Protein AF-A0A450U2E2-F1 (afdb_monomer)

Radius of gyration: 23.71 Å; Cα contacts (8 Å, |Δi|>4): 111; chains: 1; bounding box: 61×44×60 Å

Solvent-accessible surface area (backbone atoms only — not comparable to full-atom values): 7840 Å² total; per-residue (Å²): 134,85,82,80,79,75,80,83,48,74,66,57,53,51,51,50,52,52,51,49,54,50,53,49,55,53,48,54,52,51,51,53,52,51,46,67,76,30,50,72,60,48,52,54,49,53,47,52,54,50,57,71,46,46,55,56,56,30,52,67,32,91,90,59,65,45,69,70,74,47,77,44,69,62,50,64,53,70,48,97,86,44,73,50,75,42,52,31,39,38,32,31,99,58,39,41,50,78,44,82,79,65,100,73,85,50,73,67,57,53,57,54,47,53,62,47,58,78,41,40,46,76,66,40,60,96,50,50,87,40,49,111

pLDDT: mean 87.14, std 10.25, range [43.47, 97.69]

Nearest PDB structures (foldseek):
  6p4o-assembly2_D  TM=6.271E-01  e=3.013E-01  Sulfurisphaera tokodaii str. 7
  7bdv-assembly1_B  TM=5.697E-01  e=3.206E-01  Sulfobacillus thermosulfidooxidans
  4r5q-assembly1_A  TM=5.852E-01  e=4.660E-01  Pyrobaculum calidifontis JCM 11548
  8gh6-assembly1_A  TM=5.357E-01  e=8.164E-01  Bombyx mori
  8ibx-assembly1_C  TM=5.579E-01  e=9.248E-01  Bombyx mori

Organism: NCBI:txid2126338

Sequence (132 aa):
MSVISQEPTPESVWAFMQETALQMRETDRRLKKAEDLFTSQWGRLVESLVEGALVSLFQDHPDYRISVQRTIRRVKGCHGGHNYEFDILVVDGEELVIVEVKTTLRSDDVTKFLGKLEKCKLWMPEYASRRI

InterPro domains:
  IPR011335 Restriction endonuclease type II-like [SSF52980] (18-130)

Mean predicted aligned error: 11.06 Å

Foldseek 3Di:
DDDPPDDDDPVNVVVVVVVVVVVVVVVVVVVVVVCVVCVVVVQVVQLVVCVVCVCCCQCVPPPHHANFPDKDAFDWDADPNDIDTFGIWTDGPQAIDTDDDDPDDDPVVVVVVVVCVVCVCVGPVVCVRHHD

Secondary structure (DSSP, 8-state):
-----PPPPHHHHHHHHHHHHHHHHHHHHHHHHHHHHTHHHHHHHHHHHHHHHHHHHHHS-SS------EEEEEEEEEETTEEEEEEEEEE-SSBEEEE---SS--HHHHHHHHHHHTTHHHH-GGGTTSB-

Structure (mmCIF, N/CA/C/O backbone):
data_AF-A0A450U2E2-F1
#
_entry.id   AF-A0A450U2E2-F1
#
loop_
_atom_site.group_PDB
_atom_site.id
_atom_site.type_symbol
_atom_site.label_atom_id
_atom_site.label_alt_id
_atom_site.label_comp_id
_atom_site.label_asym_id
_atom_site.label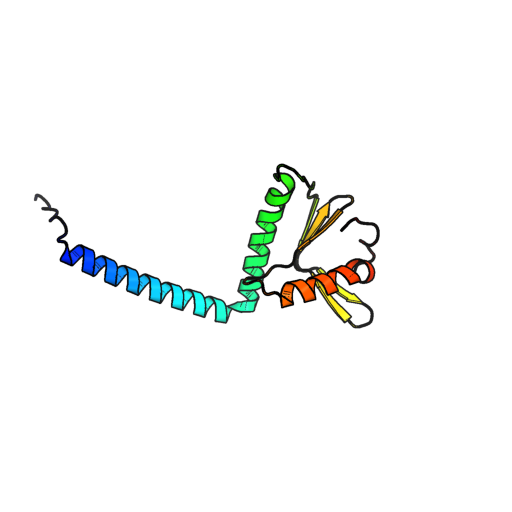_entity_id
_atom_site.label_seq_id
_atom_site.pdbx_PDB_ins_code
_atom_site.Cartn_x
_atom_site.Cartn_y
_atom_site.Cartn_z
_atom_site.occupancy
_atom_site.B_iso_or_equiv
_atom_site.auth_seq_id
_atom_site.auth_comp_id
_atom_site.auth_asym_id
_atom_site.auth_atom_id
_atom_site.pdbx_PDB_model_num
ATOM 1 N N . MET A 1 1 ? 46.780 24.404 -33.441 1.00 43.47 1 MET A N 1
ATOM 2 C CA . MET A 1 1 ? 45.963 23.487 -34.264 1.00 43.47 1 MET A CA 1
ATOM 3 C C . MET A 1 1 ? 44.510 23.838 -34.007 1.00 43.47 1 MET A C 1
ATOM 5 O O . MET A 1 1 ? 44.049 23.629 -32.895 1.00 43.47 1 MET A O 1
ATOM 9 N N . SER A 1 2 ? 43.849 24.487 -34.967 1.00 48.38 2 SER A N 1
ATOM 10 C CA . SER A 1 2 ? 42.431 24.846 -34.851 1.00 48.38 2 SER A CA 1
ATOM 11 C C . SER A 1 2 ? 41.605 23.578 -35.051 1.00 48.38 2 SER A C 1
ATOM 13 O O . SER A 1 2 ? 41.715 22.948 -36.103 1.00 48.38 2 SER A O 1
ATOM 15 N N . VAL A 1 3 ? 40.848 23.159 -34.037 1.00 50.66 3 VAL A N 1
ATOM 16 C CA . VAL A 1 3 ? 39.891 22.060 -34.183 1.00 50.66 3 VAL A CA 1
ATOM 17 C C . VAL A 1 3 ? 38.713 22.634 -34.958 1.00 50.66 3 VAL A C 1
ATOM 19 O O . VAL A 1 3 ? 37.923 23.400 -34.416 1.00 50.66 3 VAL A O 1
ATOM 22 N N . ILE A 1 4 ? 38.640 22.325 -36.250 1.00 51.34 4 ILE A N 1
ATOM 23 C CA . ILE A 1 4 ? 37.477 22.649 -37.073 1.00 51.34 4 ILE A CA 1
ATOM 24 C C . ILE A 1 4 ? 36.344 21.750 -36.575 1.00 51.34 4 ILE A C 1
ATOM 26 O O . ILE A 1 4 ? 36.300 20.565 -36.899 1.00 51.34 4 ILE A O 1
ATOM 30 N N . SER A 1 5 ? 35.450 22.290 -35.751 1.00 61.75 5 SER A N 1
ATOM 31 C CA . SER A 1 5 ? 34.166 21.658 -35.465 1.00 61.75 5 SER A CA 1
ATOM 32 C C . SER A 1 5 ? 33.315 21.759 -36.728 1.00 61.75 5 SER A C 1
ATOM 34 O O . SER A 1 5 ? 32.764 22.819 -37.019 1.00 61.75 5 SER A O 1
ATOM 36 N N . GLN A 1 6 ? 33.273 20.688 -37.522 1.00 71.50 6 GLN A N 1
ATOM 37 C CA . GLN A 1 6 ? 32.339 20.598 -38.642 1.00 71.50 6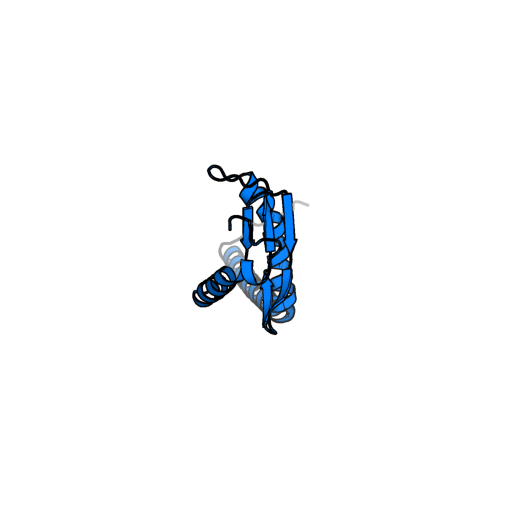 GLN A CA 1
ATOM 38 C C . GLN A 1 6 ? 30.905 20.631 -38.104 1.00 71.50 6 GLN A C 1
ATOM 40 O O . GLN A 1 6 ? 30.576 19.898 -37.169 1.00 71.50 6 GLN A O 1
ATOM 45 N N . GLU A 1 7 ? 30.066 21.490 -38.683 1.00 77.19 7 GLU A N 1
ATOM 46 C CA . GLU A 1 7 ? 28.640 21.519 -38.365 1.00 77.19 7 GLU A CA 1
ATOM 47 C C . GLU A 1 7 ? 27.975 20.211 -38.823 1.00 77.19 7 GLU A C 1
ATOM 49 O O . GLU A 1 7 ? 28.307 19.686 -39.891 1.00 77.19 7 GLU A O 1
ATOM 54 N N . PRO A 1 8 ? 27.061 19.647 -38.018 1.00 80.75 8 PRO A N 1
ATOM 55 C CA . PRO A 1 8 ? 26.411 18.390 -38.352 1.00 80.75 8 PRO A CA 1
ATOM 56 C C . PRO A 1 8 ? 25.515 18.560 -39.584 1.00 80.75 8 PRO A C 1
ATOM 58 O O . PRO A 1 8 ? 24.749 19.518 -39.686 1.00 80.75 8 PRO A O 1
ATOM 61 N N . THR A 1 9 ? 25.594 17.613 -40.521 1.00 91.56 9 THR A N 1
ATOM 62 C CA . THR A 1 9 ? 24.719 17.597 -41.696 1.00 91.56 9 THR A CA 1
ATOM 63 C C . THR A 1 9 ? 23.340 17.034 -41.330 1.00 91.56 9 THR A C 1
ATOM 65 O O . THR A 1 9 ? 23.217 16.277 -40.362 1.00 91.56 9 THR A O 1
ATOM 68 N N . PRO A 1 10 ? 22.280 17.344 -42.098 1.00 90.06 10 PRO A N 1
ATOM 69 C CA . PRO A 1 10 ? 20.952 16.774 -41.866 1.00 90.06 10 PRO A CA 1
ATOM 70 C C . PRO A 1 10 ? 20.954 15.238 -41.790 1.00 90.06 10 PRO A C 1
ATOM 72 O O . PRO A 1 10 ? 20.257 14.651 -40.963 1.00 90.06 10 PRO A O 1
ATOM 75 N N . GLU A 1 11 ? 21.784 14.580 -42.600 1.00 91.75 11 GLU A N 1
ATOM 76 C CA . GLU A 1 11 ? 21.940 13.125 -42.610 1.00 91.75 11 GLU A CA 1
ATOM 77 C C . GLU A 1 11 ? 22.594 12.602 -41.326 1.00 91.75 11 GLU A C 1
ATOM 79 O O . GLU A 1 11 ? 22.173 11.563 -40.814 1.00 91.75 11 GLU A O 1
ATOM 84 N N . SER A 1 12 ? 23.590 13.310 -40.774 1.00 89.88 12 SER A N 1
ATOM 85 C CA . SER A 1 12 ? 24.254 12.888 -39.535 1.00 89.88 12 SER A CA 1
ATOM 86 C C . SER A 1 12 ? 23.350 13.063 -38.314 1.00 89.88 12 SER A C 1
ATOM 88 O O . SER A 1 12 ? 23.320 12.193 -37.442 1.00 89.88 12 SER A O 1
ATOM 90 N N . VAL A 1 13 ? 22.534 14.123 -38.291 1.00 89.62 13 VAL A N 1
ATOM 91 C CA . VAL A 1 13 ? 21.493 14.321 -37.270 1.00 89.62 13 VAL A CA 1
ATOM 92 C C . VAL A 1 13 ? 20.435 13.219 -37.358 1.00 89.62 13 VAL A C 1
ATOM 94 O O . VAL A 1 13 ? 20.038 12.659 -36.336 1.00 89.62 13 VAL A O 1
ATOM 97 N N . TRP A 1 14 ? 20.005 12.858 -38.570 1.00 88.50 14 TRP A N 1
ATOM 98 C CA . TRP A 1 14 ? 19.016 11.800 -38.773 1.00 88.50 14 TRP A CA 1
ATOM 99 C C . TRP A 1 14 ? 19.534 10.418 -38.355 1.00 88.50 14 TRP A C 1
ATOM 101 O O . TRP A 1 14 ? 18.819 9.661 -37.696 1.00 88.50 14 TRP A O 1
ATOM 111 N N . ALA A 1 15 ? 20.788 10.100 -38.687 1.00 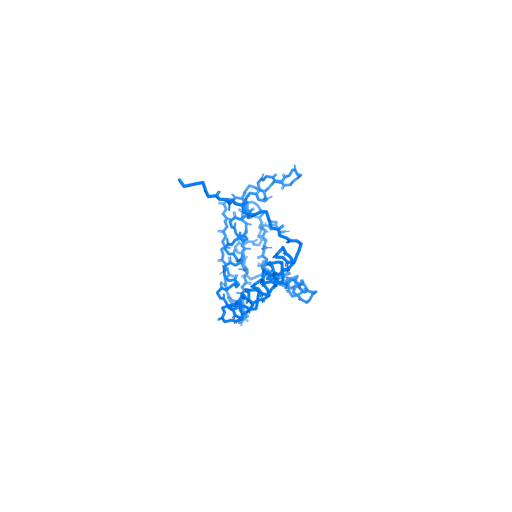93.12 15 ALA A N 1
ATOM 112 C CA . ALA A 1 15 ? 21.440 8.868 -38.252 1.00 93.12 15 ALA A CA 1
ATOM 113 C C . ALA A 1 15 ? 21.540 8.793 -36.719 1.00 93.12 15 ALA A C 1
ATOM 115 O O . ALA A 1 15 ? 21.175 7.777 -36.128 1.00 93.12 15 ALA A O 1
ATOM 116 N N . PHE A 1 16 ? 21.932 9.893 -36.071 1.00 91.56 16 PHE A N 1
ATOM 117 C CA . PHE A 1 16 ? 21.991 9.988 -34.613 1.00 91.56 16 PHE A CA 1
ATOM 118 C C . PHE A 1 16 ? 20.615 9.809 -33.952 1.00 91.56 16 PHE A C 1
ATOM 120 O O . PHE A 1 16 ? 20.491 9.098 -32.953 1.00 91.56 16 PHE A O 1
ATOM 127 N N . MET A 1 17 ? 19.554 10.398 -34.516 1.00 87.88 17 MET A N 1
ATOM 128 C CA . MET A 1 17 ? 18.185 10.211 -34.019 1.00 87.88 17 MET A CA 1
ATOM 129 C C . MET A 1 17 ? 17.717 8.756 -34.141 1.00 87.88 17 MET A C 1
ATOM 131 O O . MET A 1 17 ? 17.097 8.238 -33.212 1.00 87.88 17 MET A O 1
ATOM 135 N N . GLN A 1 18 ? 18.027 8.078 -35.252 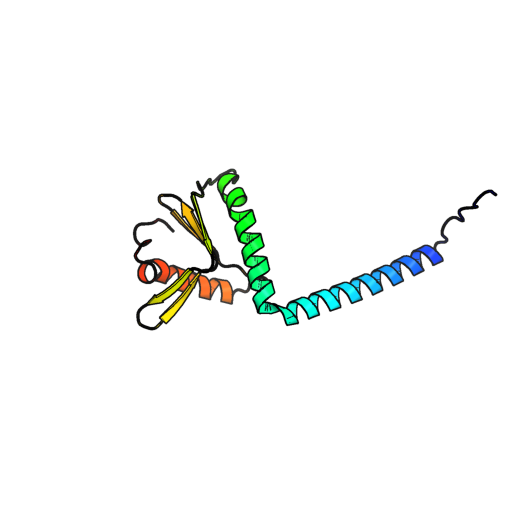1.00 91.44 18 GLN A N 1
ATOM 136 C CA . GLN A 1 18 ? 17.703 6.658 -35.419 1.00 91.44 18 GLN A CA 1
ATOM 137 C C . GLN A 1 18 ? 18.458 5.778 -34.423 1.00 91.44 18 GLN A C 1
ATOM 139 O O . GLN A 1 18 ? 17.854 4.904 -33.801 1.00 91.44 18 GLN A O 1
ATOM 144 N N . GLU A 1 19 ? 19.755 6.023 -34.236 1.00 92.69 19 GLU A N 1
ATOM 145 C CA . GLU A 1 19 ? 20.565 5.296 -33.261 1.00 92.69 19 GLU A CA 1
ATOM 146 C C . GLU A 1 19 ? 20.043 5.509 -31.835 1.00 92.69 19 GLU A C 1
ATOM 148 O O . GLU A 1 19 ? 19.842 4.544 -31.098 1.00 92.69 19 GLU A O 1
ATOM 153 N N . THR A 1 20 ? 19.712 6.752 -31.481 1.00 88.50 20 THR A N 1
ATOM 154 C CA . THR A 1 20 ? 19.113 7.094 -30.185 1.00 88.50 20 THR A CA 1
ATOM 155 C C . THR A 1 20 ? 17.782 6.366 -29.988 1.00 88.50 20 THR A C 1
ATOM 157 O O . THR A 1 20 ? 17.565 5.743 -28.952 1.00 88.50 20 THR A O 1
ATOM 160 N N . ALA A 1 21 ? 16.905 6.356 -30.996 1.00 87.19 21 ALA A N 1
ATOM 161 C CA . ALA A 1 21 ? 15.626 5.651 -30.925 1.00 87.19 21 ALA A CA 1
ATOM 162 C C . ALA A 1 21 ? 15.798 4.128 -30.756 1.00 87.19 21 ALA A C 1
ATOM 164 O O . ALA A 1 21 ? 15.024 3.491 -30.037 1.00 87.19 21 ALA A O 1
ATOM 165 N N . LEU A 1 22 ? 16.816 3.533 -31.388 1.00 93.12 22 LEU A N 1
ATOM 166 C CA . LEU A 1 22 ? 17.156 2.118 -31.221 1.00 93.12 22 LEU A CA 1
ATOM 167 C C . LEU A 1 22 ? 17.682 1.825 -29.811 1.00 93.12 22 LEU A C 1
ATOM 169 O O . LEU A 1 22 ? 17.217 0.879 -29.174 1.00 93.12 22 LEU A O 1
ATOM 173 N N . GLN A 1 23 ? 18.595 2.654 -29.302 1.00 90.25 23 GLN A N 1
ATOM 174 C CA . GLN A 1 23 ? 19.126 2.526 -27.944 1.00 90.25 23 GLN A CA 1
ATOM 175 C C . GLN A 1 23 ? 18.034 2.707 -26.882 1.00 90.25 23 GLN A C 1
ATOM 177 O O . GLN A 1 23 ? 17.997 1.948 -25.912 1.00 90.25 23 GLN A O 1
ATOM 182 N N . MET A 1 24 ? 17.100 3.642 -27.083 1.00 82.88 24 MET A N 1
ATOM 183 C CA . MET A 1 24 ? 15.942 3.829 -26.202 1.00 82.88 24 MET A CA 1
ATOM 184 C C . MET A 1 24 ? 15.050 2.582 -26.180 1.00 82.88 24 MET A C 1
ATOM 186 O O . MET A 1 24 ? 14.746 2.074 -25.104 1.00 82.88 24 MET A O 1
ATOM 190 N N . ARG A 1 25 ? 14.714 2.005 -27.344 1.00 89.69 25 ARG A N 1
ATOM 191 C CA . ARG A 1 25 ? 13.914 0.764 -27.415 1.00 89.69 25 ARG A CA 1
ATOM 192 C C . ARG A 1 25 ? 14.599 -0.429 -26.747 1.00 89.69 25 ARG A C 1
ATOM 194 O O . ARG A 1 25 ? 13.940 -1.239 -26.097 1.00 89.69 25 ARG A O 1
ATOM 201 N N . GLU A 1 26 ? 15.909 -0.567 -26.925 1.00 93.00 26 GLU A N 1
ATOM 202 C CA . GLU A 1 26 ? 16.697 -1.628 -26.289 1.00 93.00 26 GLU A CA 1
ATOM 203 C C . GLU A 1 26 ? 16.741 -1.441 -24.762 1.00 93.00 26 GLU A C 1
ATOM 205 O O . GLU A 1 26 ? 16.616 -2.412 -24.011 1.00 93.00 26 GLU A O 1
ATOM 210 N N . THR A 1 27 ? 16.848 -0.192 -24.300 1.00 80.81 27 THR A N 1
ATOM 211 C CA . THR A 1 27 ? 16.812 0.171 -22.877 1.00 80.81 27 THR A CA 1
ATOM 212 C C . THR A 1 27 ? 15.453 -0.154 -22.257 1.00 80.81 27 THR A C 1
ATOM 214 O O . THR A 1 27 ? 15.413 -0.872 -21.257 1.00 80.81 27 THR A O 1
ATOM 217 N N . ASP A 1 28 ? 14.349 0.239 -22.898 1.00 79.56 28 ASP A N 1
ATOM 218 C CA . ASP A 1 28 ? 12.984 -0.100 -22.470 1.00 79.56 28 ASP A CA 1
ATOM 219 C C . ASP A 1 28 ? 12.775 -1.615 -22.379 1.00 79.56 28 ASP A C 1
ATOM 221 O O . ASP A 1 28 ? 12.189 -2.135 -21.427 1.00 79.56 28 ASP A O 1
ATOM 225 N N . ARG A 1 29 ? 13.305 -2.371 -23.348 1.00 88.06 29 ARG A N 1
ATOM 226 C CA . ARG A 1 29 ? 13.208 -3.835 -23.347 1.00 88.06 29 ARG A CA 1
ATOM 227 C C . ARG A 1 29 ? 13.976 -4.464 -22.185 1.00 88.06 29 ARG A C 1
ATOM 229 O O . ARG A 1 29 ? 13.516 -5.461 -21.623 1.00 88.06 29 ARG A O 1
ATOM 236 N N . ARG A 1 30 ? 15.154 -3.933 -21.847 1.00 82.81 30 ARG A N 1
ATOM 237 C CA . ARG A 1 30 ? 15.962 -4.406 -20.711 1.00 82.81 30 ARG A CA 1
ATOM 238 C C . ARG A 1 30 ? 15.312 -4.049 -19.381 1.00 82.81 30 ARG A C 1
ATOM 240 O O . ARG A 1 30 ? 15.271 -4.914 -18.511 1.00 82.81 30 ARG A O 1
ATOM 247 N N . LEU A 1 31 ? 14.749 -2.846 -19.265 1.00 78.31 31 LEU A N 1
ATOM 248 C CA . LEU A 1 31 ? 13.937 -2.419 -18.123 1.00 78.31 31 LEU A CA 1
ATOM 249 C C . LEU A 1 31 ? 12.769 -3.373 -17.900 1.00 78.31 31 LEU A C 1
ATOM 251 O O . LEU A 1 31 ? 12.665 -3.944 -16.824 1.00 78.31 31 LEU A O 1
ATOM 255 N N . LYS A 1 32 ? 11.989 -3.671 -18.940 1.00 75.81 32 LYS A N 1
ATOM 256 C CA . LYS A 1 32 ? 10.854 -4.596 -18.839 1.00 75.81 32 LYS A CA 1
ATOM 257 C C . LYS A 1 32 ? 11.259 -6.023 -18.443 1.00 75.81 32 LYS A C 1
ATOM 259 O O . LYS A 1 32 ? 10.604 -6.664 -17.634 1.00 75.81 32 LYS A O 1
ATOM 264 N N . LYS A 1 33 ? 12.383 -6.530 -18.961 1.00 78.44 33 LYS A N 1
ATOM 265 C CA . LYS A 1 33 ? 12.918 -7.840 -18.541 1.00 78.44 33 LYS A CA 1
ATOM 266 C C . LYS A 1 33 ? 13.409 -7.835 -17.093 1.00 78.44 33 LYS A C 1
ATOM 268 O O . LYS A 1 33 ? 13.249 -8.833 -16.397 1.00 78.44 33 LYS A O 1
ATOM 273 N N . ALA A 1 34 ? 14.028 -6.743 -16.649 1.00 70.50 34 ALA A N 1
ATOM 274 C CA . ALA A 1 34 ? 14.405 -6.571 -15.253 1.00 70.50 34 ALA A CA 1
ATOM 275 C C . ALA A 1 34 ? 13.155 -6.464 -14.363 1.00 70.50 34 ALA A C 1
ATOM 277 O O . ALA A 1 34 ? 13.119 -7.074 -13.300 1.00 70.50 34 ALA A O 1
ATOM 278 N N . GLU A 1 35 ? 12.107 -5.779 -14.822 1.00 66.50 35 GLU A N 1
ATOM 279 C CA . GLU A 1 35 ? 10.791 -5.752 -14.180 1.00 66.50 35 GLU A CA 1
ATOM 280 C C . GLU A 1 35 ? 10.224 -7.156 -13.973 1.00 66.50 35 GLU A C 1
ATOM 282 O O . GLU A 1 35 ? 9.891 -7.523 -12.844 1.00 66.50 35 GLU A O 1
ATOM 287 N N . ASP A 1 36 ? 10.218 -7.971 -15.028 1.00 67.06 36 ASP A N 1
ATOM 288 C CA . ASP A 1 36 ? 9.716 -9.346 -14.993 1.00 67.06 36 ASP A CA 1
ATOM 289 C C . ASP A 1 36 ? 10.531 -10.251 -14.044 1.00 67.06 36 ASP A C 1
ATOM 291 O O . ASP A 1 36 ? 9.961 -11.027 -13.272 1.00 67.06 36 ASP A O 1
ATOM 295 N N . LEU A 1 37 ? 11.867 -10.128 -14.044 1.00 65.19 37 LEU A N 1
ATOM 296 C CA . LEU A 1 37 ? 12.772 -10.899 -13.173 1.00 65.19 37 LEU A CA 1
ATOM 297 C C . LEU A 1 37 ? 12.640 -10.536 -11.691 1.00 65.19 37 LEU A C 1
ATOM 299 O O . LEU A 1 37 ? 12.946 -11.347 -10.815 1.00 65.19 37 LEU A O 1
ATOM 303 N N . PHE A 1 38 ? 12.175 -9.323 -11.409 1.00 64.31 38 PHE A N 1
ATOM 304 C CA . PHE A 1 38 ? 12.101 -8.777 -10.067 1.00 64.31 38 PHE A CA 1
ATOM 305 C C . PHE A 1 38 ? 10.682 -8.475 -9.619 1.00 64.31 38 PHE A C 1
ATOM 307 O O . PHE A 1 38 ? 10.546 -7.791 -8.621 1.00 64.31 38 PHE A O 1
ATOM 314 N N . THR A 1 39 ? 9.632 -8.999 -10.251 1.00 65.56 39 THR A N 1
ATOM 315 C CA . THR A 1 39 ? 8.222 -8.661 -9.943 1.00 65.56 39 THR A CA 1
ATOM 316 C C . THR A 1 39 ? 7.899 -8.505 -8.446 1.00 65.56 39 THR A C 1
ATOM 318 O O . THR A 1 39 ? 7.281 -7.515 -8.056 1.00 65.56 39 THR A O 1
ATOM 321 N N . SER A 1 40 ? 8.387 -9.401 -7.574 1.00 69.56 40 SER A N 1
ATOM 322 C CA . SER A 1 40 ? 8.232 -9.257 -6.111 1.00 69.56 40 SER A CA 1
ATOM 323 C C . SER A 1 40 ? 9.099 -8.159 -5.473 1.00 69.56 40 SER A C 1
ATOM 325 O O . SER A 1 40 ? 8.639 -7.466 -4.569 1.00 69.56 40 SER A O 1
ATOM 327 N N . GLN A 1 41 ? 10.349 -7.977 -5.914 1.00 79.62 41 GLN A N 1
ATOM 328 C CA . GLN A 1 41 ? 11.225 -6.895 -5.442 1.00 79.62 41 GLN A CA 1
ATOM 329 C C . GLN A 1 41 ? 10.777 -5.536 -5.970 1.00 79.62 41 GLN A C 1
ATOM 331 O O . GLN A 1 41 ? 10.887 -4.540 -5.265 1.00 79.62 41 GLN A O 1
ATOM 336 N N . TRP A 1 42 ? 10.243 -5.506 -7.187 1.00 82.25 42 TRP A N 1
ATOM 337 C CA . TRP A 1 42 ? 9.711 -4.315 -7.817 1.00 82.25 42 TRP A CA 1
ATOM 338 C C . TRP A 1 42 ? 8.445 -3.850 -7.125 1.00 82.25 42 TRP A C 1
ATOM 340 O O . TRP A 1 42 ? 8.360 -2.676 -6.789 1.00 82.25 42 TRP A O 1
ATOM 350 N N . GLY A 1 43 ? 7.523 -4.763 -6.797 1.00 82.94 43 GLY A N 1
ATOM 351 C CA . GLY A 1 43 ? 6.395 -4.440 -5.919 1.00 82.94 43 GLY A CA 1
ATOM 352 C C . GLY A 1 43 ? 6.868 -3.776 -4.622 1.00 82.94 43 GLY A C 1
ATOM 353 O O . GLY A 1 43 ? 6.433 -2.676 -4.300 1.00 82.94 43 GLY A O 1
ATOM 354 N N . ARG A 1 44 ? 7.881 -4.355 -3.959 1.00 85.31 44 ARG A N 1
ATOM 355 C CA . ARG A 1 44 ? 8.469 -3.783 -2.732 1.00 85.31 44 ARG A CA 1
ATOM 356 C C . ARG A 1 44 ? 9.163 -2.435 -2.924 1.00 85.31 44 ARG A C 1
ATOM 358 O O . ARG A 1 44 ? 9.167 -1.614 -2.002 1.00 85.31 44 ARG A O 1
ATOM 365 N N . LEU A 1 45 ? 9.786 -2.204 -4.074 1.00 87.06 45 LEU A N 1
ATOM 366 C CA . LEU A 1 45 ? 10.409 -0.924 -4.391 1.00 87.06 45 LEU A CA 1
ATOM 367 C C . LEU A 1 45 ? 9.335 0.145 -4.603 1.00 87.06 45 LEU A C 1
ATOM 369 O O . LEU A 1 45 ? 9.415 1.198 -3.977 1.00 87.06 45 LEU A O 1
ATOM 373 N N . VAL A 1 46 ? 8.288 -0.152 -5.378 1.00 89.00 46 VAL A N 1
ATOM 374 C CA . VAL A 1 46 ? 7.153 0.765 -5.554 1.00 89.00 46 VAL A CA 1
ATOM 375 C C . VAL A 1 46 ? 6.452 1.029 -4.219 1.00 89.00 46 VAL A C 1
ATOM 377 O O . VAL A 1 46 ? 6.203 2.187 -3.905 1.00 89.00 46 VAL A O 1
ATOM 380 N N . GLU A 1 47 ? 6.238 0.010 -3.376 1.00 89.81 47 GLU A N 1
ATOM 381 C CA . GLU A 1 47 ? 5.725 0.189 -2.005 1.00 89.81 47 GLU A CA 1
ATOM 382 C C . GLU A 1 47 ? 6.582 1.175 -1.191 1.00 89.81 47 GLU A C 1
ATOM 384 O O . GLU A 1 47 ? 6.043 2.015 -0.475 1.00 89.81 47 GLU A O 1
ATOM 389 N N . SER A 1 48 ? 7.914 1.096 -1.304 1.00 88.50 48 SER A N 1
ATOM 390 C CA . SER A 1 48 ? 8.836 1.993 -0.585 1.00 88.50 48 SER A CA 1
ATOM 391 C C . SER A 1 48 ? 8.770 3.432 -1.092 1.00 88.50 48 SER A C 1
ATOM 393 O O . SER A 1 48 ? 8.818 4.366 -0.296 1.00 88.50 48 SER A O 1
ATOM 395 N N . LEU A 1 49 ? 8.657 3.617 -2.409 1.00 90.00 49 LEU A N 1
ATOM 396 C CA . LEU A 1 49 ? 8.542 4.943 -3.017 1.00 90.00 49 LEU A CA 1
ATOM 397 C C . LEU A 1 49 ? 7.216 5.612 -2.648 1.00 90.00 49 LEU A C 1
ATOM 399 O O . LEU A 1 49 ? 7.204 6.793 -2.310 1.00 90.00 49 LEU A O 1
ATOM 403 N N . VAL A 1 50 ? 6.115 4.850 -2.671 1.00 90.88 50 VAL A N 1
ATOM 404 C CA . VAL A 1 50 ? 4.798 5.348 -2.262 1.00 90.88 50 VAL A CA 1
ATOM 405 C C . VAL A 1 50 ? 4.826 5.763 -0.797 1.00 90.88 50 VAL A C 1
ATOM 407 O O . VAL A 1 50 ? 4.471 6.897 -0.502 1.00 90.88 50 VAL A O 1
ATOM 410 N N . GLU A 1 51 ? 5.308 4.906 0.111 1.00 89.50 51 GLU A N 1
ATOM 411 C CA . GLU A 1 51 ? 5.418 5.245 1.536 1.00 89.50 51 GLU A CA 1
ATOM 412 C C . GLU A 1 51 ? 6.157 6.571 1.765 1.00 89.50 51 GLU A C 1
ATOM 414 O O . GLU A 1 51 ? 5.648 7.438 2.476 1.00 89.50 51 GLU A O 1
ATOM 419 N N . GLY A 1 52 ? 7.322 6.746 1.130 1.00 86.38 52 GLY A N 1
ATOM 420 C CA . GLY A 1 52 ? 8.128 7.959 1.275 1.00 86.38 52 GLY A CA 1
ATOM 421 C C . GLY A 1 52 ? 7.409 9.230 0.816 1.00 86.38 52 GLY A C 1
ATOM 422 O O . GLY A 1 52 ? 7.649 10.299 1.371 1.00 86.38 52 GLY A O 1
ATOM 423 N N . ALA A 1 53 ? 6.501 9.120 -0.155 1.00 88.75 53 ALA A N 1
ATOM 424 C CA . ALA A 1 53 ? 5.711 10.242 -0.652 1.00 88.75 53 ALA A CA 1
ATOM 425 C C . ALA A 1 53 ? 4.410 10.482 0.140 1.00 88.75 53 ALA A C 1
ATOM 427 O O . ALA A 1 53 ? 3.906 11.606 0.138 1.00 88.75 53 ALA A O 1
ATOM 428 N N . LEU A 1 54 ? 3.858 9.463 0.819 1.00 87.75 54 LEU A N 1
ATOM 429 C CA . LEU A 1 54 ? 2.558 9.553 1.504 1.00 87.75 54 LEU A CA 1
ATOM 430 C C . LEU A 1 54 ? 2.537 10.608 2.614 1.00 87.75 54 LEU A C 1
ATOM 432 O O . LEU A 1 54 ? 1.516 11.266 2.797 1.00 87.75 54 LEU A O 1
ATOM 436 N N . VAL A 1 55 ? 3.641 10.777 3.347 1.00 84.38 55 VAL A N 1
ATOM 437 C CA . VAL A 1 55 ? 3.711 11.746 4.454 1.00 84.38 55 VAL A CA 1
ATOM 438 C C . VAL A 1 55 ? 3.472 13.162 3.933 1.00 84.38 55 VAL A C 1
ATOM 440 O O . VAL A 1 55 ? 2.530 13.816 4.374 1.00 84.38 55 VAL A O 1
ATOM 443 N N . SER A 1 56 ? 4.258 13.599 2.946 1.00 86.75 56 SER A N 1
ATOM 444 C CA . SER A 1 56 ? 4.090 14.915 2.320 1.00 86.75 56 SER A CA 1
ATOM 445 C C . SER A 1 56 ? 2.747 15.034 1.605 1.00 86.75 56 SER A C 1
ATOM 447 O O . SER A 1 56 ? 2.065 16.037 1.767 1.00 86.75 56 SER A O 1
ATOM 449 N N . LEU A 1 57 ? 2.308 13.993 0.883 1.00 87.81 57 LEU A N 1
ATOM 450 C CA . LEU A 1 57 ? 1.018 14.006 0.184 1.00 87.81 57 LEU A CA 1
ATOM 451 C C . LEU A 1 57 ? -0.146 14.351 1.121 1.00 87.81 57 LEU A C 1
ATOM 453 O O . LEU A 1 57 ? -1.014 15.133 0.748 1.00 87.81 57 LEU A O 1
ATOM 457 N N . PHE A 1 58 ? -0.169 13.767 2.319 1.00 86.69 58 PHE A N 1
ATOM 458 C CA . PHE A 1 58 ? -1.253 13.978 3.272 1.00 86.69 58 PHE A CA 1
ATOM 459 C C . PHE A 1 58 ? -1.073 15.207 4.165 1.00 86.69 58 PHE A C 1
ATOM 461 O O . PHE A 1 58 ? -2.065 15.828 4.543 1.00 86.69 58 PHE A O 1
ATOM 468 N N . GLN A 1 59 ? 0.160 15.568 4.520 1.00 85.56 59 GLN A N 1
ATOM 469 C CA . GLN A 1 59 ? 0.419 16.738 5.364 1.00 85.56 59 GLN A CA 1
ATOM 470 C C . GLN A 1 59 ? 0.297 18.051 4.578 1.00 85.56 59 GLN A C 1
ATOM 472 O O . GLN A 1 59 ? -0.225 19.038 5.105 1.00 85.56 59 GLN A O 1
ATOM 477 N N . ASP A 1 60 ? 0.708 18.044 3.308 1.00 87.00 60 ASP A N 1
ATOM 478 C CA . ASP A 1 60 ? 0.756 19.232 2.452 1.00 87.00 60 ASP A CA 1
ATOM 479 C C . ASP A 1 60 ? -0.499 19.397 1.577 1.00 87.00 60 ASP A C 1
ATOM 481 O O . ASP A 1 60 ? 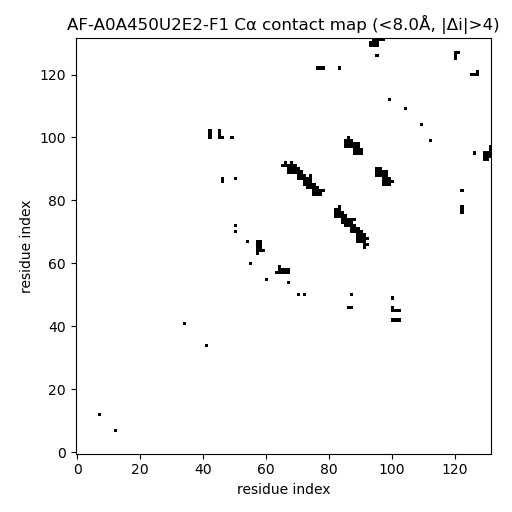-0.597 20.363 0.816 1.00 87.00 60 ASP A O 1
ATOM 485 N N . HIS A 1 61 ? -1.483 18.493 1.679 1.00 83.94 61 HIS A N 1
ATOM 486 C CA . HIS A 1 61 ? -2.715 18.599 0.896 1.00 83.94 61 HIS A CA 1
ATOM 487 C C . HIS A 1 61 ? -3.452 19.915 1.226 1.00 83.94 61 HIS A C 1
ATOM 489 O O . HIS A 1 61 ? -3.669 20.223 2.404 1.00 83.94 61 HIS A O 1
ATOM 495 N N . PRO A 1 62 ? -3.878 20.696 0.217 1.00 84.81 62 PRO A N 1
ATOM 496 C CA . PRO A 1 62 ? -4.464 22.018 0.439 1.00 84.81 62 PRO A CA 1
ATOM 497 C C . PRO A 1 62 ? -5.782 21.963 1.224 1.00 84.81 62 PRO A C 1
ATOM 499 O O . PRO A 1 62 ? -6.000 22.799 2.102 1.00 84.81 62 PRO A O 1
ATOM 502 N N . ASP A 1 63 ? -6.610 20.948 0.957 1.00 85.69 63 ASP A N 1
ATOM 503 C CA . ASP A 1 63 ? -7.990 20.878 1.465 1.00 85.69 63 ASP A CA 1
ATOM 504 C C . ASP A 1 63 ? -8.216 19.843 2.580 1.00 85.69 63 ASP A C 1
ATOM 506 O O . ASP A 1 63 ? -9.226 19.896 3.277 1.00 85.69 63 ASP A O 1
ATOM 510 N N . TYR A 1 64 ? -7.305 18.881 2.755 1.00 77.75 64 TYR A N 1
ATOM 511 C CA . TYR A 1 64 ? -7.5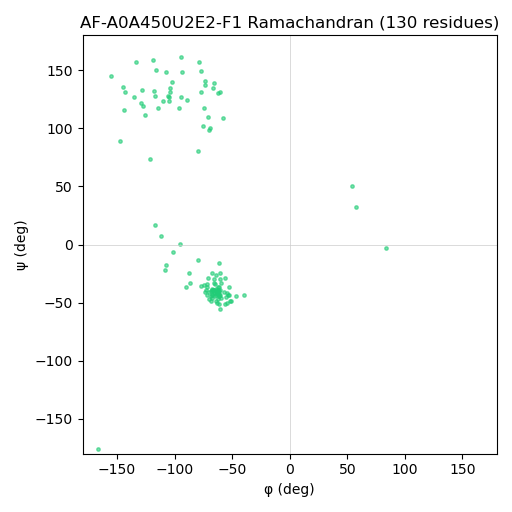09 17.740 3.654 1.00 77.75 64 TYR A CA 1
ATOM 512 C C . TYR A 1 64 ? -6.186 17.292 4.259 1.00 77.75 64 TYR A C 1
ATOM 514 O O . TYR A 1 64 ? -5.479 16.460 3.696 1.00 77.75 64 TYR A O 1
ATOM 522 N N . ARG A 1 65 ? -5.833 17.880 5.401 1.00 82.12 65 ARG A N 1
ATOM 523 C CA . ARG A 1 65 ? -4.577 17.576 6.084 1.00 82.12 65 ARG A CA 1
ATOM 524 C C . ARG A 1 65 ? -4.772 16.427 7.056 1.00 82.12 65 ARG A C 1
ATOM 526 O O . ARG A 1 65 ? -5.592 16.539 7.962 1.00 82.12 65 ARG A O 1
ATOM 533 N N . ILE A 1 66 ? -3.970 15.380 6.901 1.00 84.00 66 ILE A N 1
ATOM 534 C CA . ILE A 1 66 ? -3.867 14.294 7.880 1.00 84.00 66 ILE A CA 1
ATOM 535 C C . ILE A 1 66 ? -2.555 14.476 8.630 1.00 84.00 66 ILE A C 1
ATOM 537 O O . ILE A 1 66 ? -1.487 14.579 8.016 1.00 84.00 66 ILE A O 1
ATOM 541 N N . SER A 1 67 ? -2.612 14.507 9.962 1.00 86.69 67 SER A N 1
ATOM 542 C CA . SER A 1 67 ? -1.406 14.597 10.781 1.00 86.69 67 SER A CA 1
ATOM 543 C C . SER A 1 67 ? -0.774 13.215 10.878 1.00 86.69 67 SER A C 1
ATOM 545 O O . SER A 1 67 ? -0.972 12.476 11.836 1.00 86.69 67 SER A O 1
ATOM 547 N N . VAL A 1 68 ? -0.040 12.825 9.834 1.00 88.69 68 VAL A N 1
ATOM 548 C CA . VAL A 1 68 ? 0.582 11.498 9.770 1.00 88.69 68 VAL A CA 1
ATOM 549 C C . VAL A 1 68 ? 1.522 11.304 10.967 1.00 88.69 68 VAL A C 1
ATOM 551 O O . VAL A 1 68 ? 2.585 11.918 11.025 1.00 88.69 68 VAL A O 1
ATOM 554 N N . GLN A 1 69 ? 1.138 10.440 11.913 1.00 91.00 69 GLN A N 1
ATOM 555 C CA . GLN A 1 69 ? 1.937 10.122 13.104 1.00 91.00 69 GLN A CA 1
ATOM 556 C C . GLN A 1 69 ? 2.875 8.946 12.850 1.00 91.00 69 GLN A C 1
ATOM 558 O O . GLN A 1 69 ? 3.990 8.899 13.366 1.00 91.00 69 GLN A O 1
ATOM 563 N N . ARG A 1 70 ? 2.404 7.963 12.075 1.00 91.00 70 ARG A N 1
ATOM 564 C CA . ARG A 1 70 ? 3.190 6.790 11.686 1.00 91.00 70 ARG A CA 1
ATOM 565 C C . ARG A 1 70 ? 2.684 6.184 10.382 1.00 91.00 70 ARG A C 1
ATOM 567 O O . ARG A 1 70 ? 1.477 6.115 10.146 1.00 91.00 70 ARG A O 1
ATOM 574 N N . THR A 1 71 ? 3.617 5.668 9.594 1.00 93.25 71 THR A N 1
ATOM 575 C CA . THR A 1 71 ? 3.365 4.728 8.501 1.00 93.25 71 THR A CA 1
ATOM 576 C C . THR A 1 71 ? 3.747 3.325 8.967 1.00 93.25 71 THR A C 1
ATOM 578 O O . THR A 1 71 ? 4.727 3.137 9.687 1.00 93.25 71 THR A O 1
ATOM 581 N N . ILE A 1 72 ? 2.954 2.317 8.608 1.00 93.50 72 ILE A N 1
ATOM 582 C CA . ILE A 1 72 ? 3.265 0.912 8.886 1.00 93.50 72 ILE A CA 1
ATOM 583 C C . ILE A 1 72 ? 3.124 0.137 7.593 1.00 93.50 72 ILE A C 1
ATOM 585 O O . ILE A 1 72 ? 2.051 0.101 6.997 1.00 93.50 72 ILE A O 1
ATOM 589 N N . ARG A 1 73 ? 4.202 -0.515 7.175 1.00 93.75 73 ARG A N 1
ATOM 590 C CA . ARG A 1 73 ? 4.216 -1.306 5.950 1.00 93.75 73 ARG A CA 1
ATOM 591 C C . ARG A 1 73 ? 3.906 -2.767 6.212 1.00 93.75 73 ARG A C 1
ATOM 593 O O . ARG A 1 73 ? 4.308 -3.322 7.233 1.00 93.75 73 ARG A O 1
ATOM 600 N N . ARG A 1 74 ? 3.277 -3.397 5.222 1.00 92.88 74 ARG A N 1
ATOM 601 C CA . ARG A 1 74 ? 3.097 -4.848 5.102 1.00 92.88 74 ARG A CA 1
ATOM 602 C C . ARG A 1 74 ? 2.452 -5.448 6.347 1.00 92.88 74 ARG A C 1
ATOM 604 O O . ARG A 1 74 ? 2.950 -6.424 6.912 1.00 92.88 74 ARG A O 1
ATOM 611 N N . VAL A 1 75 ? 1.340 -4.853 6.767 1.00 95.06 75 VAL A N 1
ATOM 612 C CA . VAL A 1 75 ? 0.568 -5.322 7.916 1.00 95.06 75 VAL A CA 1
ATOM 613 C C . VAL A 1 75 ? -0.115 -6.624 7.538 1.00 95.06 75 VAL A C 1
ATOM 615 O O . VAL A 1 75 ? -1.023 -6.640 6.712 1.00 95.06 75 VAL A O 1
ATOM 618 N N . LYS A 1 76 ? 0.353 -7.720 8.130 1.00 95.31 76 LYS A N 1
ATOM 619 C CA . LYS A 1 76 ? -0.111 -9.082 7.860 1.00 95.31 76 LYS A CA 1
ATOM 620 C C . LYS A 1 76 ? -0.745 -9.676 9.103 1.00 95.31 76 LYS A C 1
ATOM 622 O O . LYS A 1 76 ? -0.300 -9.408 10.216 1.00 95.31 76 LYS A O 1
ATOM 627 N N . GLY A 1 77 ? -1.704 -10.563 8.899 1.00 94.75 77 GLY A N 1
ATOM 628 C CA . GLY A 1 77 ? -2.263 -11.356 9.980 1.00 94.75 77 GLY A CA 1
ATOM 629 C C . GLY A 1 77 ? -3.099 -12.513 9.468 1.00 94.75 77 GLY A C 1
ATOM 630 O O . GLY A 1 77 ? -3.194 -12.758 8.264 1.00 94.75 77 GLY A O 1
ATOM 631 N N . CYS A 1 78 ? -3.699 -13.229 10.411 1.00 93.56 78 CYS A N 1
ATOM 632 C CA . CYS A 1 78 ? -4.635 -14.304 10.141 1.00 93.56 78 CYS A CA 1
ATOM 633 C C . CYS A 1 78 ? -5.834 -14.152 11.073 1.00 93.56 78 CYS A C 1
ATOM 635 O O . CYS A 1 78 ? -5.668 -14.059 12.288 1.00 93.56 78 CYS A O 1
ATOM 637 N N . HIS A 1 79 ? -7.035 -14.127 10.504 1.00 91.88 79 HIS A N 1
ATOM 638 C CA . HIS A 1 79 ? -8.279 -14.034 11.256 1.00 91.88 79 HIS A CA 1
ATOM 639 C C . HIS A 1 79 ? -9.211 -15.166 10.827 1.00 91.88 79 HIS A C 1
ATOM 641 O O . HIS A 1 79 ? -9.569 -15.269 9.654 1.00 91.88 79 HIS A O 1
ATOM 647 N N . GLY A 1 80 ? -9.586 -16.045 11.761 1.00 89.75 80 GLY A N 1
ATOM 648 C CA . GLY A 1 80 ? -10.456 -17.190 11.464 1.00 89.75 80 GLY A CA 1
ATOM 649 C C . GLY A 1 80 ? -9.906 -18.126 10.378 1.00 89.75 80 GLY A C 1
ATOM 650 O O . GLY A 1 80 ? -10.677 -18.666 9.595 1.00 89.75 80 GLY A O 1
ATOM 651 N N . GLY A 1 81 ? -8.578 -18.268 10.276 1.00 91.44 81 GLY A N 1
ATOM 652 C CA . GLY A 1 81 ? -7.922 -19.072 9.235 1.00 91.44 81 GLY A CA 1
ATOM 653 C C . GLY A 1 81 ? -7.723 -18.356 7.893 1.00 91.44 81 GLY A C 1
ATOM 654 O O . GLY A 1 81 ? -7.102 -18.919 6.992 1.00 91.44 81 GLY A O 1
ATOM 655 N N . HIS A 1 82 ? -8.195 -17.115 7.749 1.00 87.81 82 HIS A N 1
ATOM 656 C CA . HIS A 1 82 ? -7.974 -16.299 6.559 1.00 87.81 82 HIS A CA 1
ATOM 657 C C . HIS A 1 82 ? -6.787 -15.361 6.757 1.00 87.81 82 HIS A C 1
ATOM 659 O O . HIS A 1 82 ? -6.821 -14.468 7.605 1.00 87.81 82 HIS A O 1
ATOM 665 N N . ASN A 1 83 ? -5.751 -15.540 5.939 1.00 94.62 83 ASN A N 1
ATOM 666 C CA . ASN A 1 83 ? -4.620 -14.621 5.900 1.00 94.62 83 ASN A CA 1
ATOM 667 C C . ASN A 1 83 ? -5.020 -13.313 5.209 1.00 94.62 83 ASN A C 1
ATOM 669 O O . ASN A 1 83 ? -5.713 -13.330 4.189 1.00 94.62 83 ASN A O 1
ATOM 673 N N . TYR A 1 84 ? -4.532 -12.192 5.728 1.00 95.12 84 TYR A N 1
ATOM 674 C CA . TYR A 1 84 ? -4.678 -10.877 5.112 1.00 95.12 84 TYR A CA 1
ATOM 675 C C . TYR A 1 84 ? -3.346 -10.125 5.112 1.00 95.12 84 TYR A C 1
ATOM 677 O O . TYR A 1 84 ? -2.457 -10.394 5.922 1.00 95.12 84 TYR A O 1
ATOM 685 N N . GLU A 1 85 ? -3.221 -9.173 4.190 1.00 95.62 85 GLU A N 1
ATOM 686 C CA . GLU A 1 85 ? -2.093 -8.248 4.084 1.00 95.62 85 GLU A CA 1
ATOM 687 C C . GLU A 1 85 ? -2.607 -6.885 3.617 1.00 95.62 85 GLU A C 1
ATOM 689 O O . GLU A 1 85 ? -3.412 -6.827 2.689 1.00 95.62 85 GLU A O 1
ATOM 694 N N . PHE A 1 86 ? -2.150 -5.806 4.243 1.00 96.31 86 PHE A N 1
ATOM 695 C CA . PHE A 1 86 ? -2.315 -4.429 3.781 1.00 96.31 86 PHE A CA 1
ATOM 696 C C . PHE A 1 86 ? -0.932 -3.830 3.518 1.00 96.31 86 PHE A C 1
ATOM 698 O O . PHE A 1 86 ? -0.036 -3.969 4.358 1.00 96.31 86 PHE A O 1
ATOM 705 N N . ASP A 1 87 ? -0.752 -3.186 2.364 1.00 95.00 87 ASP A N 1
ATOM 706 C CA . ASP A 1 87 ? 0.573 -2.739 1.922 1.00 95.00 87 ASP A CA 1
ATOM 707 C C . ASP A 1 87 ? 1.101 -1.613 2.810 1.00 95.00 87 ASP A C 1
ATOM 709 O O . ASP A 1 87 ? 2.234 -1.692 3.291 1.00 95.00 87 ASP A O 1
ATOM 713 N N . ILE A 1 88 ? 0.280 -0.589 3.069 1.00 95.56 88 ILE A N 1
ATOM 714 C CA . ILE A 1 88 ? 0.638 0.532 3.942 1.00 95.56 88 ILE A CA 1
ATOM 715 C C . ILE A 1 88 ? -0.582 0.974 4.755 1.00 95.56 88 ILE A C 1
ATOM 717 O O . ILE A 1 88 ? -1.664 1.199 4.217 1.00 95.56 88 ILE A O 1
ATOM 721 N N . LEU A 1 89 ? -0.392 1.132 6.061 1.00 95.50 89 LEU A N 1
ATOM 722 C CA . LEU A 1 89 ? -1.299 1.852 6.944 1.00 95.50 89 LEU A CA 1
ATOM 723 C C . LEU A 1 89 ? -0.693 3.212 7.271 1.00 95.50 89 LEU A C 1
ATOM 725 O O . LEU A 1 89 ? 0.462 3.289 7.688 1.00 95.50 89 LEU A O 1
ATOM 729 N N . VAL A 1 90 ? -1.480 4.268 7.134 1.00 93.75 90 VAL A N 1
ATOM 730 C CA . VAL A 1 90 ? -1.146 5.610 7.605 1.00 93.75 90 VAL A CA 1
ATOM 731 C C . VAL A 1 90 ? -2.055 5.916 8.774 1.00 93.75 90 VAL A C 1
ATOM 733 O O . VAL A 1 90 ? -3.276 5.818 8.675 1.00 93.75 90 VAL A O 1
ATOM 736 N N . VAL A 1 91 ? -1.446 6.230 9.906 1.00 91.62 91 VAL A N 1
ATOM 737 C CA . VAL A 1 91 ? -2.165 6.408 11.156 1.00 91.62 91 VAL A CA 1
ATOM 738 C C . VAL A 1 91 ? -2.057 7.863 11.579 1.00 91.62 91 VAL A C 1
ATOM 740 O O . VAL A 1 91 ? -0.961 8.354 11.858 1.00 91.62 91 VAL A O 1
ATOM 743 N N . ASP A 1 92 ? -3.212 8.512 11.640 1.00 86.25 92 ASP A N 1
ATOM 744 C CA . ASP A 1 92 ? -3.448 9.710 12.439 1.00 86.25 92 ASP A CA 1
ATOM 745 C C . ASP A 1 92 ? -4.036 9.262 13.786 1.00 86.25 92 ASP A C 1
ATOM 747 O O . ASP A 1 92 ? -4.530 8.139 13.910 1.00 86.25 92 ASP A O 1
ATOM 751 N N . GLY A 1 93 ? -3.994 10.094 14.821 1.00 80.12 93 GLY A N 1
ATOM 752 C CA . GLY A 1 93 ? -4.493 9.739 16.153 1.00 80.12 93 GLY A CA 1
ATOM 753 C C . GLY A 1 93 ? -5.878 9.074 16.114 1.00 80.12 93 GLY A C 1
ATOM 754 O O . GLY A 1 93 ? -6.068 8.024 16.731 1.00 80.12 93 GLY A O 1
ATOM 755 N N . GLU A 1 94 ? -6.794 9.620 15.308 1.00 84.69 94 GLU A N 1
ATOM 756 C CA . GLU A 1 94 ? -8.183 9.152 15.175 1.00 84.69 94 GLU A CA 1
ATOM 757 C C . GLU A 1 94 ? -8.493 8.445 13.843 1.00 84.69 94 GLU A C 1
ATOM 759 O O . GLU A 1 94 ? -9.437 7.650 13.768 1.00 84.69 94 GLU A O 1
ATOM 764 N N . GLU A 1 95 ? -7.698 8.695 12.800 1.00 89.38 95 GLU A N 1
ATOM 765 C CA . GLU A 1 95 ? -7.917 8.155 11.456 1.00 89.38 95 GLU A CA 1
ATOM 766 C C . GLU A 1 95 ? -6.918 7.059 11.090 1.00 89.38 95 GLU A C 1
ATOM 768 O O . GLU A 1 95 ? -5.754 7.059 11.493 1.00 89.38 95 GLU A O 1
ATOM 773 N N . LEU A 1 96 ? -7.378 6.117 10.279 1.00 92.81 96 LEU A N 1
ATOM 774 C CA . LEU A 1 96 ? -6.563 5.098 9.651 1.00 92.81 96 LEU A CA 1
ATOM 775 C C . LEU A 1 96 ? -6.800 5.153 8.145 1.00 92.81 96 LEU A C 1
ATOM 777 O O . LEU A 1 96 ? -7.849 4.733 7.673 1.00 92.81 96 LEU A O 1
ATOM 781 N N . VAL A 1 97 ? -5.794 5.576 7.388 1.00 93.00 97 VAL A N 1
ATOM 782 C CA . VAL A 1 97 ? -5.818 5.449 5.930 1.00 93.00 97 VAL A CA 1
ATOM 783 C C . VAL A 1 97 ? -5.113 4.161 5.538 1.00 93.00 97 VAL A C 1
ATOM 785 O O . VAL A 1 97 ? -3.976 3.904 5.934 1.00 93.00 97 VAL A O 1
ATOM 788 N N . ILE A 1 98 ? -5.793 3.337 4.750 1.00 95.38 98 ILE A N 1
ATOM 789 C CA . ILE A 1 98 ? -5.257 2.081 4.230 1.00 95.38 98 ILE A CA 1
ATOM 790 C C . ILE A 1 98 ? -4.924 2.292 2.756 1.00 95.38 98 ILE A C 1
ATOM 792 O O . ILE A 1 98 ? -5.795 2.660 1.970 1.00 95.38 98 ILE A O 1
ATOM 796 N N . VAL A 1 99 ? -3.675 2.041 2.376 1.00 94.94 99 VAL A N 1
ATOM 797 C CA . VAL A 1 99 ? -3.186 2.236 1.009 1.00 94.94 99 VAL A CA 1
ATOM 798 C C . VAL A 1 99 ? -2.763 0.890 0.430 1.00 94.94 99 VAL A C 1
ATOM 800 O O . VAL A 1 99 ? -1.978 0.158 1.034 1.00 94.94 99 VAL A O 1
ATOM 803 N N . GLU A 1 100 ? -3.286 0.579 -0.753 1.00 95.75 100 GLU A N 1
ATOM 804 C CA . GLU A 1 100 ? -2.854 -0.543 -1.589 1.00 95.75 100 GLU A CA 1
ATOM 805 C C . GLU A 1 100 ? -2.010 0.000 -2.744 1.00 95.75 100 GLU A C 1
ATOM 807 O O . GLU A 1 100 ? -2.382 0.975 -3.402 1.00 95.75 100 GLU A O 1
ATOM 812 N N . VAL A 1 101 ? -0.876 -0.642 -3.009 1.00 93.12 101 VAL A N 1
ATOM 813 C CA . VAL A 1 101 ? 0.079 -0.226 -4.031 1.00 93.12 101 VAL A CA 1
ATOM 814 C C . VAL A 1 101 ? -0.021 -1.159 -5.234 1.00 93.12 101 VAL A C 1
ATOM 816 O O . VAL A 1 101 ? 0.077 -2.381 -5.126 1.00 93.12 101 VAL A O 1
ATOM 819 N N . LYS A 1 102 ? -0.196 -0.578 -6.424 1.00 89.81 102 LYS A N 1
ATOM 820 C CA . LYS A 1 102 ? -0.186 -1.308 -7.697 1.00 89.81 102 LYS A CA 1
ATOM 821 C C . LYS A 1 102 ? 0.774 -0.639 -8.664 1.00 89.81 102 LYS A C 1
ATOM 823 O O . LYS A 1 102 ? 0.713 0.567 -8.869 1.00 89.81 102 LYS A O 1
ATOM 828 N N . THR A 1 103 ? 1.617 -1.441 -9.308 1.00 84.56 103 THR A N 1
ATOM 829 C CA . THR A 1 103 ? 2.427 -0.991 -10.450 1.00 84.56 103 THR A CA 1
ATOM 830 C C . THR A 1 103 ? 1.544 -0.639 -11.648 1.00 84.56 103 THR A C 1
ATOM 832 O O . THR A 1 103 ? 1.845 0.265 -12.418 1.00 84.56 103 THR A O 1
ATOM 835 N N . THR A 1 104 ? 0.424 -1.344 -11.810 1.00 85.75 104 THR A N 1
ATOM 836 C CA . THR A 1 104 ? -0.604 -1.060 -12.812 1.00 85.75 104 THR A CA 1
ATOM 83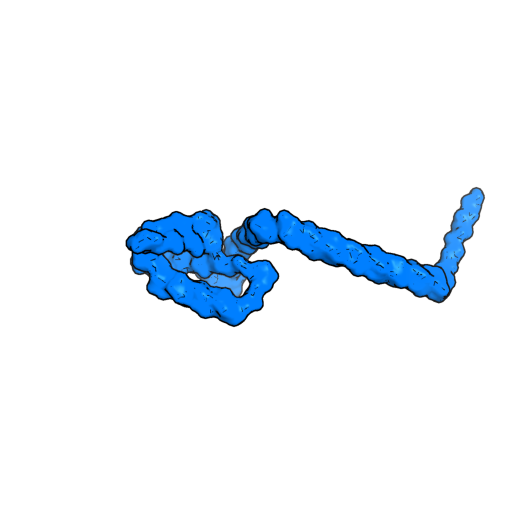7 C C . THR A 1 104 ? -1.966 -1.370 -12.211 1.00 85.75 104 THR A C 1
ATOM 839 O O . THR A 1 104 ? -2.238 -2.523 -11.883 1.00 85.75 104 THR A O 1
ATOM 842 N N . LEU A 1 105 ? -2.812 -0.349 -12.059 1.00 90.31 105 LEU A N 1
ATOM 843 C CA . LEU A 1 105 ? -4.146 -0.490 -11.476 1.00 90.31 105 LEU A CA 1
ATOM 844 C C . LEU A 1 105 ? -5.128 -1.110 -12.480 1.00 90.31 105 LEU A C 1
ATOM 846 O O . LEU A 1 105 ? -5.242 -0.640 -13.613 1.00 90.31 105 LEU A O 1
ATOM 850 N N . ARG A 1 106 ? -5.877 -2.132 -12.054 1.00 93.88 106 ARG A N 1
ATOM 851 C CA . ARG A 1 106 ? -6.998 -2.721 -12.804 1.00 93.88 106 ARG A CA 1
ATOM 852 C C . ARG A 1 106 ? -8.300 -2.587 -12.016 1.00 93.88 106 ARG A C 1
ATOM 854 O O . ARG A 1 106 ? -8.281 -2.475 -10.793 1.00 93.88 106 ARG A O 1
ATOM 861 N N . SER A 1 107 ? -9.442 -2.665 -12.702 1.00 96.38 107 SER A N 1
ATOM 862 C CA . SER A 1 107 ? -10.772 -2.649 -12.064 1.00 96.38 107 SER A CA 1
ATOM 863 C C . SER A 1 107 ? -10.898 -3.696 -10.955 1.00 96.38 107 SER A C 1
ATOM 865 O O . SER A 1 107 ? -11.365 -3.400 -9.859 1.00 96.38 107 SER A O 1
ATOM 867 N N . ASP A 1 108 ? -10.402 -4.905 -11.216 1.00 95.62 108 ASP A N 1
ATOM 868 C CA . ASP A 1 108 ? -10.464 -6.022 -10.274 1.00 95.62 108 ASP A CA 1
ATOM 869 C C . ASP A 1 108 ? -9.634 -5.770 -9.013 1.00 95.62 108 ASP A C 1
ATOM 871 O O . ASP A 1 108 ? -9.973 -6.285 -7.947 1.00 95.62 108 ASP A O 1
ATOM 875 N N . ASP A 1 109 ? -8.552 -4.991 -9.112 1.00 94.75 109 ASP A N 1
ATOM 876 C CA . ASP A 1 109 ? -7.746 -4.616 -7.950 1.00 94.75 109 ASP A CA 1
ATOM 877 C C . ASP A 1 109 ? -8.555 -3.721 -7.008 1.00 94.75 109 ASP A C 1
ATOM 879 O O . ASP A 1 109 ? -8.533 -3.934 -5.796 1.00 94.75 109 ASP A O 1
ATOM 883 N N . VAL A 1 110 ? -9.336 -2.788 -7.563 1.00 95.81 110 VAL A N 1
ATOM 884 C CA . VAL A 1 110 ? -10.232 -1.913 -6.793 1.00 95.81 110 VAL A CA 1
ATOM 885 C C . VAL A 1 110 ? -11.308 -2.737 -6.089 1.00 95.81 110 VAL A C 1
ATOM 887 O O . VAL A 1 110 ? -11.472 -2.619 -4.877 1.00 95.81 110 VAL A O 1
ATOM 890 N N . THR A 1 111 ? -12.006 -3.622 -6.809 1.00 97.69 111 THR A N 1
ATOM 891 C CA . THR A 1 111 ? -13.060 -4.465 -6.218 1.00 97.69 111 THR A CA 1
ATOM 892 C C . THR A 1 111 ? -12.519 -5.365 -5.106 1.00 97.69 111 THR A C 1
ATOM 894 O O . THR A 1 111 ? -13.128 -5.472 -4.041 1.00 97.69 111 THR A O 1
ATOM 897 N N . LYS A 1 112 ? -11.350 -5.987 -5.311 1.00 96.06 112 LYS A N 1
ATOM 898 C CA . LYS A 1 112 ? -10.694 -6.805 -4.279 1.00 96.06 112 LYS A CA 1
ATOM 899 C C . LYS A 1 112 ? -10.307 -5.974 -3.063 1.00 96.06 112 LYS A C 1
ATOM 901 O O . LYS A 1 112 ? -10.479 -6.438 -1.937 1.00 96.06 112 LYS A O 1
ATOM 906 N N . PHE A 1 113 ? -9.785 -4.768 -3.278 1.00 96.75 113 PHE A N 1
ATOM 907 C CA . PHE A 1 113 ? -9.376 -3.897 -2.186 1.00 96.75 113 PHE A CA 1
ATOM 908 C C . PHE A 1 113 ? -10.572 -3.413 -1.362 1.00 96.75 113 PHE A C 1
ATOM 910 O O . PHE A 1 113 ? -10.532 -3.522 -0.140 1.00 96.75 113 PHE A O 1
ATOM 917 N N . LEU A 1 114 ? -11.676 -3.013 -2.001 1.00 96.94 114 LEU A N 1
ATOM 918 C CA . LEU A 1 114 ? -12.925 -2.671 -1.308 1.00 96.94 114 LEU A CA 1
ATOM 919 C C . LEU A 1 114 ? -13.416 -3.825 -0.418 1.00 96.94 114 LEU A C 1
ATOM 921 O O . LEU A 1 114 ? -13.699 -3.616 0.759 1.00 96.94 114 LEU A O 1
ATOM 925 N N . GLY A 1 115 ? -13.395 -5.064 -0.921 1.00 96.25 115 GLY A N 1
ATOM 926 C CA . GLY A 1 115 ? -13.748 -6.240 -0.116 1.00 96.25 115 GLY A CA 1
ATOM 927 C C . GLY A 1 115 ? -12.797 -6.516 1.064 1.00 96.25 115 GLY A C 1
ATOM 928 O O . GLY A 1 115 ? -13.212 -7.107 2.063 1.00 96.25 115 GLY A O 1
ATOM 929 N N . LYS A 1 116 ? -11.524 -6.093 0.987 1.00 95.38 116 LYS A N 1
ATOM 930 C CA . LYS A 1 116 ? -10.588 -6.118 2.132 1.00 95.38 116 LYS A CA 1
ATOM 931 C C . LYS A 1 116 ? -10.927 -5.018 3.141 1.00 95.38 116 LYS A C 1
ATOM 933 O O . LYS A 1 116 ? -10.882 -5.276 4.343 1.00 95.38 116 LYS A O 1
ATOM 938 N N . LEU A 1 117 ? -11.274 -3.818 2.668 1.00 96.06 117 LEU A N 1
ATOM 939 C CA . LEU A 1 117 ? -11.648 -2.686 3.521 1.00 96.06 117 LEU A CA 1
ATOM 940 C C . LEU A 1 117 ? -12.904 -2.983 4.345 1.00 96.06 117 LEU A C 1
ATOM 942 O O . LEU A 1 117 ? -12.914 -2.703 5.538 1.00 96.06 117 LEU A O 1
ATOM 946 N N . GLU A 1 118 ? -13.911 -3.651 3.782 1.00 95.38 118 GLU A N 1
ATOM 947 C CA . GLU A 1 118 ? -15.110 -4.069 4.533 1.00 95.38 118 GLU A CA 1
ATOM 948 C C . GLU A 1 118 ? -14.786 -4.941 5.760 1.00 95.38 118 GLU A C 1
ATOM 950 O O . GLU A 1 118 ? -15.504 -4.924 6.759 1.00 95.38 118 GLU A O 1
ATOM 955 N N . LYS A 1 119 ? -13.682 -5.696 5.708 1.00 95.12 119 LYS 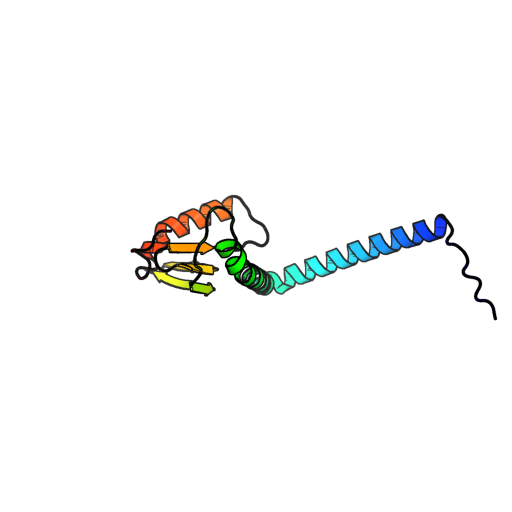A N 1
ATOM 956 C CA . LYS A 1 119 ? -13.269 -6.638 6.759 1.00 95.12 119 LYS A CA 1
ATOM 957 C C . LYS A 1 119 ? -12.170 -6.091 7.663 1.00 95.12 119 LYS A C 1
ATOM 959 O O . LYS A 1 119 ? -11.827 -6.737 8.651 1.00 95.12 119 LYS A O 1
ATOM 964 N N . CYS A 1 120 ? -11.612 -4.919 7.365 1.00 95.06 120 CYS A N 1
ATOM 965 C CA . CYS A 1 120 ? -10.387 -4.454 8.014 1.00 95.06 120 CYS A CA 1
ATOM 966 C C . CYS A 1 120 ? -10.534 -4.293 9.537 1.00 95.06 120 CYS A C 1
ATOM 968 O O . CYS A 1 120 ? -9.639 -4.704 10.266 1.00 95.06 120 CYS A O 1
ATOM 970 N N . LYS A 1 121 ? -11.677 -3.796 10.031 1.00 94.50 121 LYS A N 1
ATOM 971 C CA . LYS A 1 121 ? -11.946 -3.634 11.473 1.00 94.50 121 LYS A CA 1
ATOM 972 C C . LYS A 1 121 ? -12.154 -4.961 12.201 1.0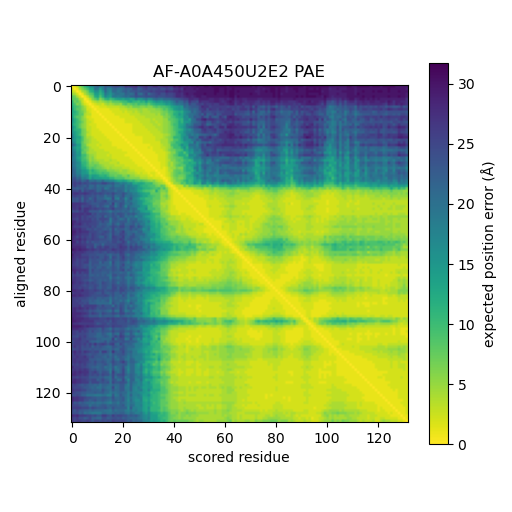0 94.50 121 LYS A C 1
ATOM 974 O O . LYS A 1 121 ? -11.857 -5.057 13.385 1.00 94.50 121 LYS A O 1
ATOM 979 N N . LEU A 1 122 ? -12.660 -5.975 11.497 1.00 95.50 122 LEU A N 1
ATOM 980 C CA . LEU A 1 122 ? -12.764 -7.337 12.021 1.00 95.50 122 LEU A CA 1
ATOM 981 C C . LEU A 1 122 ? -11.374 -7.981 12.114 1.00 95.50 122 LEU A C 1
ATOM 983 O O . LEU A 1 122 ? -11.054 -8.639 13.100 1.00 95.50 122 LEU A O 1
ATOM 987 N N . TRP A 1 123 ? -10.554 -7.790 11.080 1.00 96.00 123 TRP A N 1
ATOM 988 C CA . TRP A 1 123 ? -9.218 -8.372 10.984 1.00 96.00 123 TRP A CA 1
ATOM 989 C C . TRP A 1 123 ? -8.188 -7.687 11.882 1.00 96.00 123 TRP A C 1
ATOM 991 O O . TRP A 1 123 ? -7.327 -8.372 12.422 1.00 96.00 123 TRP A O 1
ATOM 1001 N N . MET A 1 124 ? -8.297 -6.372 12.070 1.00 93.75 124 MET A N 1
ATOM 1002 C CA . MET A 1 124 ? -7.412 -5.548 12.899 1.00 93.75 124 MET A CA 1
ATOM 1003 C C . MET A 1 124 ? -8.230 -4.851 14.001 1.00 93.75 124 MET A C 1
ATOM 1005 O O . MET A 1 124 ? -8.521 -3.650 13.900 1.00 93.75 124 MET A O 1
ATOM 1009 N N . PRO A 1 125 ? -8.670 -5.592 15.037 1.00 93.25 125 PRO A N 1
ATOM 1010 C CA . PRO A 1 125 ? -9.557 -5.067 16.075 1.00 93.25 125 PRO A CA 1
ATOM 1011 C C . PRO A 1 125 ? -8.956 -3.888 16.856 1.00 93.25 125 PRO A C 1
ATOM 1013 O O . PRO A 1 125 ? -9.698 -3.039 17.345 1.00 93.25 125 PRO A O 1
ATOM 1016 N N . GLU A 1 126 ? -7.628 -3.767 16.916 1.00 92.06 126 GLU A N 1
ATOM 1017 C CA . GLU A 1 126 ? -6.916 -2.623 17.496 1.00 92.06 126 GLU A CA 1
ATOM 1018 C C . GLU A 1 126 ? -7.205 -1.284 16.787 1.00 92.06 126 GLU A C 1
ATOM 1020 O O . GLU A 1 126 ? -6.936 -0.214 17.339 1.00 92.06 126 GLU A O 1
ATOM 1025 N N . TYR A 1 127 ? -7.775 -1.328 15.579 1.00 92.88 127 TYR A N 1
ATOM 1026 C CA . TYR A 1 127 ? -8.188 -0.158 14.805 1.00 92.88 127 TYR A CA 1
ATOM 1027 C C . TYR A 1 127 ? -9.708 -0.030 14.653 1.00 92.88 127 TYR A C 1
ATOM 1029 O O . TYR A 1 127 ? -10.176 0.857 13.941 1.00 92.88 127 TYR A O 1
ATOM 1037 N N . ALA A 1 128 ? -10.507 -0.864 15.328 1.00 92.44 128 ALA A N 1
ATOM 1038 C CA . ALA A 1 128 ? -11.960 -0.892 15.146 1.00 92.44 128 ALA A CA 1
ATOM 1039 C C . ALA A 1 128 ? -12.651 0.453 15.457 1.00 92.44 128 ALA A C 1
ATOM 1041 O O . ALA A 1 128 ? -13.630 0.817 14.795 1.00 92.44 128 ALA A O 1
ATOM 1042 N N . SER A 1 129 ? -12.123 1.216 16.419 1.00 92.69 129 SER A N 1
ATOM 1043 C CA . SER A 1 129 ? -12.645 2.534 16.804 1.00 92.69 129 SER A CA 1
ATOM 1044 C C . SER A 1 129 ? -12.225 3.674 15.874 1.00 92.69 129 SER A C 1
ATOM 1046 O O . SER A 1 129 ? -12.806 4.752 15.957 1.00 92.69 129 SER A O 1
ATOM 1048 N N . ARG A 1 130 ? -11.247 3.462 14.985 1.00 90.94 130 ARG A N 1
ATOM 1049 C CA . ARG A 1 130 ? -10.725 4.519 14.111 1.00 90.94 130 ARG A CA 1
ATOM 1050 C C . ARG A 1 130 ? -11.669 4.803 12.950 1.00 90.94 130 ARG A C 1
ATOM 1052 O O . ARG A 1 130 ? -12.376 3.905 12.470 1.00 90.94 130 ARG A O 1
ATOM 1059 N N . ARG A 1 131 ? -11.670 6.052 12.487 1.00 90.62 131 ARG A N 1
ATOM 1060 C CA . ARG A 1 131 ? -12.279 6.423 11.204 1.00 90.62 131 ARG A CA 1
ATOM 1061 C C . ARG A 1 131 ? -11.375 5.920 10.078 1.00 90.62 131 ARG A C 1
ATOM 1063 O O . ARG A 1 131 ? -10.158 5.987 10.214 1.00 90.62 131 ARG A O 1
ATOM 1070 N N . ILE A 1 132 ? -11.972 5.360 9.031 1.00 87.12 132 ILE A N 1
ATOM 1071 C CA . ILE A 1 132 ? -11.286 4.843 7.838 1.00 87.12 132 ILE A CA 1
ATOM 1072 C C . ILE A 1 132 ? -11.850 5.581 6.638 1.00 87.12 132 ILE A C 1
ATOM 1074 O O . ILE A 1 132 ? -13.094 5.741 6.632 1.00 87.12 132 ILE A O 1
#